Protein AF-A0A3B8LWF8-F1 (afdb_monomer)

Solvent-accessible surface area (backbone atoms only — not comparable to full-atom values): 7796 Å² total; per-residue (Å²): 138,83,85,84,85,88,82,93,80,91,77,91,74,84,76,79,81,79,82,75,85,75,81,74,82,78,74,84,79,77,83,74,77,80,73,84,78,72,86,72,78,76,61,42,63,74,46,97,84,54,31,40,26,44,25,76,89,76,69,44,76,48,73,61,60,44,80,62,42,87,89,59,67,78,80,43,70,66,31,50,65,95,73,43,49,80,30,13,37,25,31,26,81,61,62,69,66,52,55,52,51,51,40,45,76,68,69,53,74,87,80,77,90,131

Sequence (114 aa):
MNRWLTCLFGVAVTGVAVVVWSAEPGQPRETRKPPATKRVAKPVPLNPQGTVLLDRAGKRLLLKASVCARDRVLEMLCCLKRTKEHESILTIDASAAVVHAGLLALGARQGTPV

Mean predicted aligned error: 14.7 Å

Secondary structure (DSSP, 8-state):
-----------------------PPPPP---PPPPP---PPPPEESSTT--EEEETTTTEEEE-EEE--SSS--SEEEEETTTSTTSEEEEESS-HHHHHHHHHHTT--PPPP-

pLDDT: mean 81.92, std 19.79, range [34.09, 98.38]

Structure (mmCIF, N/CA/C/O backbone):
data_AF-A0A3B8LWF8-F1
#
_entry.id   AF-A0A3B8LWF8-F1
#
loop_
_atom_site.group_PDB
_atom_site.id
_atom_site.type_symbol
_atom_site.label_atom_id
_atom_site.label_alt_id
_atom_site.label_comp_id
_atom_site.label_asym_id
_atom_site.label_entity_id
_atom_site.label_seq_id
_atom_site.pdbx_PDB_ins_code
_atom_site.Cartn_x
_atom_site.Cartn_y
_atom_site.Cartn_z
_atom_site.occupancy
_atom_site.B_iso_or_equiv
_atom_site.auth_seq_id
_atom_site.auth_comp_id
_atom_site.auth_asym_id
_atom_site.auth_atom_id
_atom_site.pdbx_PDB_model_num
ATOM 1 N N . MET A 1 1 ? -9.975 -59.277 -67.186 1.00 37.31 1 MET A N 1
ATOM 2 C CA . MET A 1 1 ? -8.680 -58.833 -67.748 1.00 37.31 1 MET A CA 1
ATOM 3 C C . MET A 1 1 ? -8.252 -57.568 -67.017 1.00 37.31 1 MET A C 1
ATOM 5 O O . MET A 1 1 ? -8.995 -56.605 -67.074 1.00 37.31 1 MET A O 1
ATOM 9 N N . ASN A 1 2 ? -7.280 -57.619 -66.100 1.00 34.09 2 ASN A N 1
ATOM 10 C CA . ASN A 1 2 ? -5.815 -57.450 -66.279 1.00 34.09 2 ASN A CA 1
ATOM 11 C C . ASN A 1 2 ? -5.434 -56.106 -65.617 1.00 34.09 2 ASN A C 1
ATOM 13 O O . ASN A 1 2 ? -5.769 -55.076 -66.177 1.00 34.09 2 ASN A O 1
ATOM 17 N N . ARG A 1 3 ? -5.030 -56.083 -64.332 1.00 48.94 3 ARG A N 1
ATOM 18 C CA . ARG A 1 3 ? -3.642 -56.159 -63.779 1.00 48.94 3 ARG A CA 1
ATOM 19 C C . ARG A 1 3 ? -2.805 -54.900 -64.089 1.00 48.94 3 ARG A C 1
ATOM 21 O O . ARG A 1 3 ? -3.220 -54.131 -64.933 1.00 48.94 3 ARG A O 1
ATOM 28 N N . TRP A 1 4 ? -1.643 -54.756 -63.431 1.00 44.44 4 TRP A N 1
ATOM 29 C CA . TRP A 1 4 ? -0.647 -53.653 -63.477 1.00 44.44 4 TRP A CA 1
ATOM 30 C C . TRP A 1 4 ? -0.932 -52.558 -62.424 1.00 44.44 4 TRP A C 1
ATOM 32 O O . TRP A 1 4 ? -1.752 -51.685 -62.654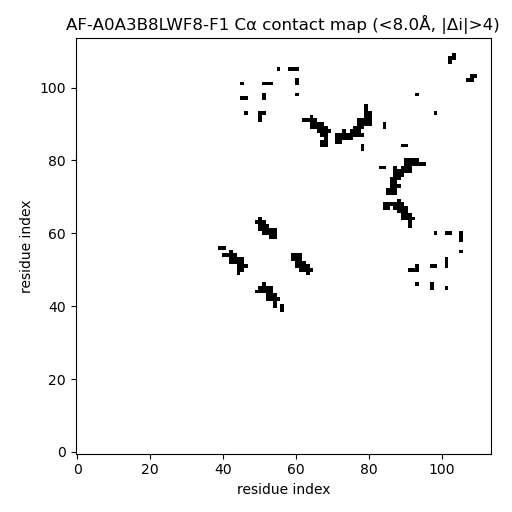 1.00 44.44 4 TRP A O 1
ATOM 42 N N . LEU A 1 5 ? -0.502 -52.645 -61.156 1.00 52.06 5 LEU A N 1
ATOM 43 C CA . LEU A 1 5 ? 0.824 -52.843 -60.529 1.00 52.06 5 LEU A CA 1
ATOM 44 C C . LEU A 1 5 ? 1.810 -51.675 -60.748 1.00 52.06 5 LEU A C 1
ATOM 46 O O . LEU A 1 5 ? 2.128 -51.357 -61.889 1.00 52.06 5 LEU A O 1
ATOM 50 N N . THR A 1 6 ? 2.379 -51.199 -59.624 1.00 48.50 6 THR A N 1
ATOM 51 C CA . THR A 1 6 ? 3.540 -50.284 -59.434 1.00 48.50 6 THR A CA 1
ATOM 52 C C . THR A 1 6 ? 3.213 -48.778 -59.541 1.00 48.50 6 THR A C 1
ATOM 54 O O . THR A 1 6 ? 2.333 -48.413 -60.301 1.00 48.50 6 THR A O 1
ATOM 57 N N . CYS A 1 7 ? 3.758 -47.828 -58.768 1.00 44.16 7 CYS A N 1
ATOM 58 C CA . CYS A 1 7 ? 5.015 -47.726 -58.020 1.00 44.16 7 CYS A CA 1
ATOM 59 C C . CYS A 1 7 ? 4.843 -46.860 -56.751 1.00 44.16 7 CYS A C 1
ATOM 61 O O . CYS A 1 7 ? 4.144 -45.850 -56.753 1.00 44.16 7 CYS A O 1
ATOM 63 N N . LEU A 1 8 ? 5.567 -47.246 -55.701 1.00 56.75 8 LEU A N 1
ATOM 64 C CA . LEU A 1 8 ? 5.904 -46.452 -54.519 1.00 56.75 8 LEU A CA 1
ATOM 65 C C . LEU A 1 8 ? 6.866 -45.314 -54.896 1.00 56.75 8 LEU A C 1
ATOM 67 O O . LEU A 1 8 ? 7.938 -45.602 -55.409 1.00 56.75 8 LEU A O 1
ATOM 71 N N . PHE A 1 9 ? 6.525 -44.071 -54.559 1.00 44.31 9 PHE A N 1
ATOM 72 C CA . PHE A 1 9 ? 7.436 -42.947 -54.277 1.00 44.31 9 PHE A CA 1
ATOM 73 C C . PHE A 1 9 ? 6.626 -42.036 -53.330 1.00 44.31 9 PHE A C 1
ATOM 75 O O . PHE A 1 9 ? 5.530 -41.625 -53.679 1.00 44.31 9 PHE A O 1
ATOM 82 N N . GLY A 1 10 ? 6.966 -41.777 -52.070 1.00 49.28 10 GLY A N 1
ATOM 83 C CA . GLY A 1 10 ? 8.289 -41.538 -51.520 1.00 49.28 10 GLY A CA 1
ATOM 84 C C . GLY A 1 10 ? 8.570 -40.035 -51.464 1.00 49.28 10 GLY A C 1
ATOM 85 O O . GLY A 1 10 ? 9.488 -39.598 -52.138 1.00 49.28 10 GLY A O 1
ATOM 86 N N . VAL A 1 11 ? 7.800 -39.254 -50.687 1.00 52.47 11 VAL A N 1
ATOM 87 C CA . VAL A 1 11 ? 8.218 -37.930 -50.177 1.00 52.47 11 VAL A CA 1
ATOM 88 C C . VAL A 1 11 ? 7.600 -3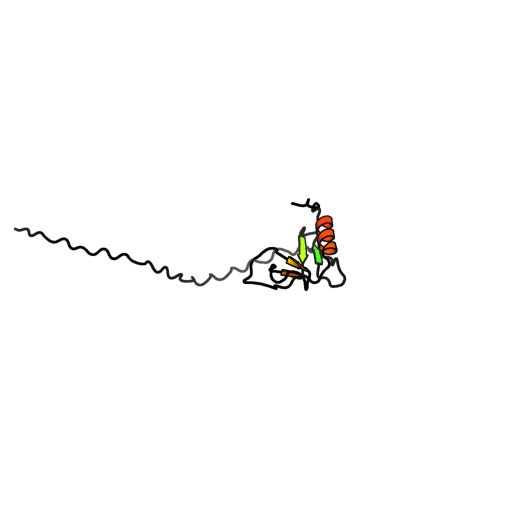7.716 -48.792 1.00 52.47 11 VAL A C 1
ATOM 90 O O . VAL A 1 11 ? 6.404 -37.472 -48.653 1.00 52.47 11 VAL A O 1
ATOM 93 N N . ALA A 1 12 ? 8.430 -37.816 -47.756 1.00 53.91 12 ALA A N 1
ATOM 94 C CA . ALA A 1 12 ? 8.1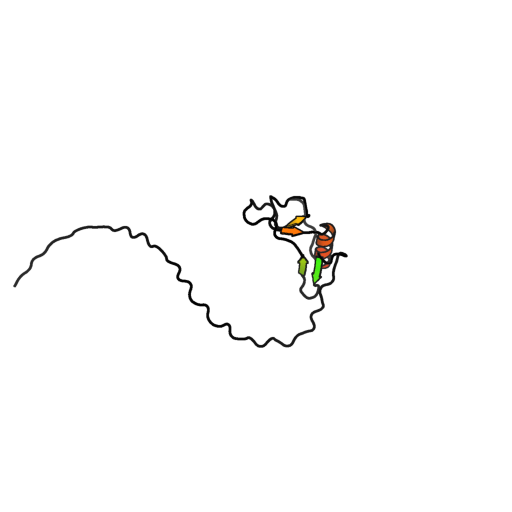00 -37.352 -46.418 1.00 53.91 12 ALA A CA 1
ATOM 95 C C . ALA A 1 12 ? 8.217 -35.820 -46.399 1.00 53.91 12 ALA A C 1
ATOM 97 O O . ALA A 1 12 ? 9.318 -35.279 -46.333 1.00 53.91 12 ALA A O 1
ATOM 98 N N . VAL A 1 13 ? 7.088 -35.116 -46.488 1.00 52.50 13 VAL A N 1
ATOM 99 C CA . VAL A 1 13 ? 7.035 -33.680 -46.189 1.00 52.50 13 VAL A CA 1
ATOM 100 C C . VAL A 1 13 ? 6.794 -33.553 -44.691 1.00 52.50 13 VAL A C 1
ATOM 102 O O . VAL A 1 13 ? 5.683 -33.763 -44.207 1.00 52.50 13 VAL A O 1
ATOM 105 N N . THR A 1 14 ? 7.846 -33.239 -43.938 1.00 56.00 14 THR A N 1
ATOM 106 C CA . THR A 1 14 ? 7.733 -32.771 -42.553 1.00 56.00 14 THR A CA 1
ATOM 107 C C . THR A 1 14 ? 7.001 -31.435 -42.562 1.00 56.00 14 THR A C 1
ATOM 109 O O . THR A 1 14 ? 7.602 -30.378 -42.751 1.00 56.00 14 THR A O 1
ATOM 112 N N . GLY A 1 15 ? 5.678 -31.497 -42.433 1.00 51.16 15 GLY A N 1
ATOM 113 C CA . GLY A 1 15 ? 4.819 -30.330 -42.318 1.00 51.16 15 GLY A CA 1
ATOM 114 C C . GLY A 1 15 ? 5.120 -29.579 -41.026 1.00 51.16 15 GLY A C 1
ATOM 115 O O . GLY A 1 15 ? 4.822 -30.059 -39.935 1.00 51.16 15 GLY A O 1
ATOM 116 N N . VAL A 1 16 ? 5.692 -28.384 -41.151 1.00 61.06 16 VAL A N 1
ATOM 117 C CA . VAL A 1 16 ? 5.654 -27.377 -40.091 1.00 61.06 16 VAL A CA 1
ATOM 118 C C . VAL A 1 16 ? 4.204 -26.912 -39.986 1.00 61.06 16 VAL A C 1
ATOM 120 O O . VAL A 1 16 ? 3.704 -26.199 -40.855 1.00 61.06 16 VAL A O 1
ATOM 123 N N . ALA A 1 17 ? 3.504 -27.355 -38.945 1.00 50.12 17 ALA A N 1
ATOM 124 C CA . ALA A 1 17 ? 2.171 -26.866 -38.633 1.00 50.1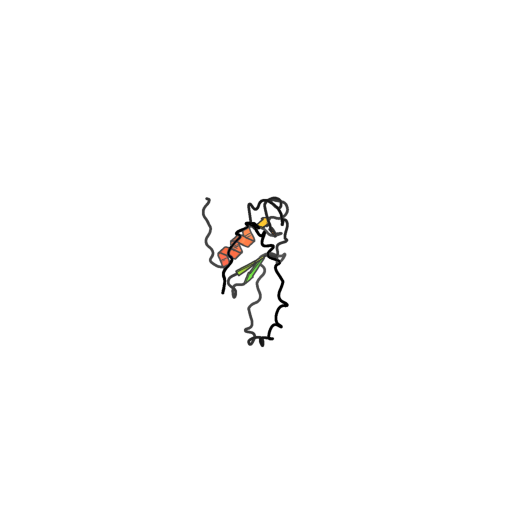2 17 ALA A CA 1
ATOM 125 C C . ALA A 1 17 ? 2.284 -25.440 -38.073 1.00 50.12 17 ALA A C 1
ATOM 127 O O . ALA A 1 17 ? 2.589 -25.237 -36.898 1.00 50.12 17 ALA A O 1
ATOM 128 N N . VAL A 1 18 ? 2.052 -24.439 -38.922 1.00 52.59 18 VAL A N 1
ATOM 129 C CA . VAL A 1 18 ? 1.828 -23.061 -38.479 1.00 52.59 18 VAL A CA 1
ATOM 130 C C . VAL A 1 18 ? 0.435 -23.017 -37.855 1.00 52.59 18 VAL A C 1
ATOM 132 O O . VAL A 1 18 ? -0.572 -22.965 -38.559 1.00 52.59 18 VAL A O 1
ATOM 135 N N . VAL A 1 19 ? 0.361 -23.083 -36.526 1.00 54.38 19 VAL A N 1
ATOM 136 C CA . VAL A 1 19 ? -0.891 -22.845 -35.799 1.00 54.38 19 VAL A CA 1
ATOM 137 C C . VAL A 1 19 ? -1.168 -21.345 -35.843 1.00 54.38 19 VAL A C 1
ATOM 139 O O . VAL A 1 19 ? -0.648 -20.570 -35.044 1.00 54.38 19 VAL A O 1
ATOM 142 N N . VAL A 1 20 ? -1.967 -20.926 -36.821 1.00 56.47 20 VAL A N 1
ATOM 143 C CA . VAL A 1 20 ? -2.543 -19.581 -36.863 1.00 56.47 20 VAL A CA 1
ATOM 144 C C . VAL A 1 20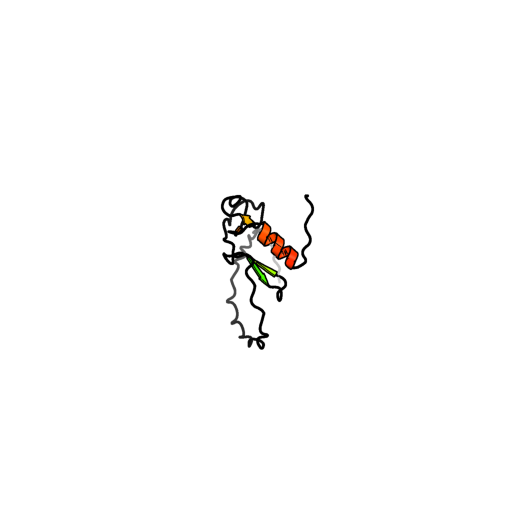 ? -3.669 -19.542 -35.832 1.00 56.47 20 VAL A C 1
ATOM 146 O O . VAL A 1 20 ? -4.721 -20.152 -36.018 1.00 56.47 20 VAL A O 1
ATOM 149 N N . TRP A 1 21 ? -3.439 -18.849 -34.718 1.00 52.34 21 TRP A N 1
ATOM 150 C CA . TRP A 1 21 ? -4.472 -18.580 -33.722 1.00 52.34 21 TRP A CA 1
ATOM 151 C C . TRP A 1 21 ? -5.468 -17.578 -34.313 1.00 52.34 21 TRP A C 1
ATOM 153 O O . TRP A 1 21 ? -5.214 -16.375 -34.352 1.00 52.34 21 TRP A O 1
ATOM 163 N N . SER A 1 22 ? -6.605 -18.076 -34.792 1.00 58.69 22 SER A N 1
ATOM 164 C CA . SER A 1 22 ? -7.725 -17.224 -35.183 1.00 58.69 22 SER A CA 1
ATOM 165 C C . SER A 1 22 ? -8.484 -16.816 -33.921 1.00 58.69 22 SER A C 1
ATOM 167 O O . SER A 1 22 ? -9.051 -17.664 -33.234 1.00 58.69 22 SER A O 1
ATOM 169 N N . ALA A 1 23 ? -8.447 -15.531 -33.570 1.00 58.47 23 ALA A N 1
ATOM 170 C CA . ALA A 1 23 ? -9.248 -14.997 -32.475 1.00 58.47 23 ALA A CA 1
ATOM 171 C C . ALA A 1 23 ? -10.731 -15.060 -32.867 1.00 58.47 23 ALA A C 1
ATOM 173 O O . ALA A 1 23 ? -11.152 -14.386 -33.807 1.00 58.47 23 ALA A O 1
ATOM 174 N N . GLU A 1 24 ? -11.524 -15.877 -32.173 1.00 67.12 24 GLU A N 1
ATOM 175 C CA . GLU A 1 24 ? -12.971 -15.883 -32.375 1.00 67.12 24 GLU A CA 1
ATOM 176 C C . GLU A 1 24 ? -13.576 -14.562 -31.871 1.00 67.12 24 GLU A C 1
ATOM 178 O O . GLU A 1 24 ? -13.207 -14.089 -30.787 1.00 67.12 24 GLU A O 1
ATOM 183 N N . PRO A 1 25 ? -14.498 -13.936 -32.627 1.00 59.22 25 PRO A N 1
ATOM 184 C CA . PRO A 1 25 ? -15.180 -12.733 -32.174 1.00 59.22 25 PRO A CA 1
ATOM 185 C C . PRO A 1 25 ? -15.973 -13.055 -30.902 1.00 59.22 25 PRO A C 1
ATOM 187 O O . PRO A 1 25 ? -16.873 -13.895 -30.899 1.00 59.22 25 PRO A O 1
ATOM 190 N N . GLY A 1 26 ? -15.605 -12.398 -29.800 1.00 65.38 26 GLY A N 1
ATOM 191 C CA . GLY A 1 26 ? -16.207 -12.628 -28.490 1.00 65.38 26 GLY A CA 1
ATOM 192 C C . GLY A 1 26 ? -17.721 -12.413 -28.513 1.00 65.38 26 GLY A C 1
ATOM 193 O O . GLY A 1 26 ? -18.205 -11.388 -28.991 1.00 65.38 26 GLY A O 1
ATOM 194 N N . GLN A 1 27 ? -18.471 -13.381 -27.982 1.00 62.38 27 GLN A N 1
ATOM 195 C CA . GLN A 1 27 ? -19.928 -13.298 -27.905 1.00 62.38 27 GLN A CA 1
ATOM 196 C C . GLN A 1 27 ? -20.392 -12.090 -27.066 1.00 62.38 27 GLN A C 1
ATOM 198 O O . GLN A 1 27 ? -19.736 -11.746 -26.072 1.00 62.38 27 GLN A O 1
ATOM 203 N N . PRO A 1 28 ? -21.531 -11.455 -27.411 1.00 60.88 28 PRO A N 1
ATOM 204 C CA . PRO A 1 28 ? -22.095 -10.364 -26.624 1.00 60.88 28 PRO A CA 1
ATOM 205 C C . PRO A 1 28 ? -22.363 -10.816 -25.185 1.00 60.88 28 PRO A C 1
ATOM 207 O O . PRO A 1 28 ? -23.120 -11.754 -24.944 1.00 60.88 28 PRO A O 1
ATOM 210 N N . ARG A 1 29 ? -21.730 -10.152 -24.210 1.00 60.88 29 ARG A N 1
ATOM 211 C CA . ARG A 1 29 ? -21.968 -10.416 -22.785 1.00 60.88 29 ARG A CA 1
ATOM 212 C C . ARG A 1 29 ? -23.425 -10.116 -22.446 1.00 60.88 29 ARG A C 1
ATOM 214 O O . ARG A 1 29 ? -23.836 -8.959 -22.438 1.00 60.88 29 ARG A O 1
ATOM 221 N N . GLU A 1 30 ? -24.168 -11.160 -22.102 1.00 65.06 30 GLU A N 1
ATOM 222 C CA . GLU A 1 30 ? -25.506 -11.064 -21.533 1.00 65.06 30 GLU A CA 1
ATOM 223 C C . GLU A 1 30 ? -25.491 -10.145 -20.296 1.00 65.06 30 GLU A C 1
ATOM 225 O O . GLU A 1 30 ? -24.697 -10.317 -19.361 1.00 65.06 30 GLU A O 1
ATOM 230 N N . THR A 1 31 ? -26.337 -9.114 -20.302 1.00 57.59 31 THR A N 1
ATOM 231 C CA . THR A 1 31 ? -26.397 -8.110 -19.237 1.00 57.59 31 THR A CA 1
ATOM 232 C C . THR A 1 31 ? -27.015 -8.714 -17.980 1.00 57.59 31 THR A C 1
ATOM 234 O O . THR A 1 31 ? -28.235 -8.723 -17.807 1.00 57.59 31 THR A O 1
ATOM 237 N N . ARG A 1 32 ? -26.177 -9.214 -17.066 1.00 69.69 32 ARG A N 1
ATOM 238 C CA . ARG A 1 32 ? -26.623 -9.633 -15.731 1.00 69.69 32 ARG A CA 1
ATOM 239 C C . ARG A 1 32 ? -27.186 -8.429 -14.972 1.00 69.69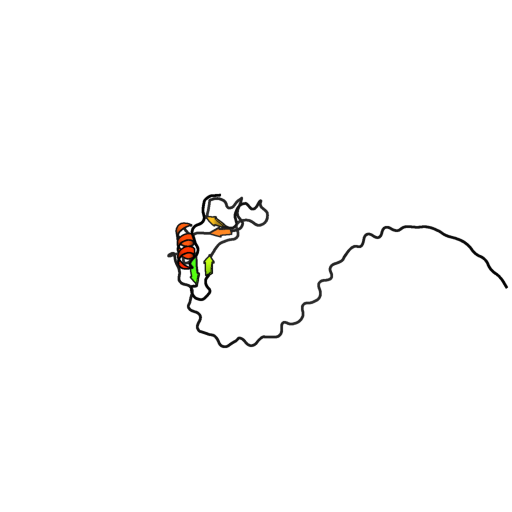 32 ARG A C 1
ATOM 241 O O . ARG A 1 32 ? -26.464 -7.475 -14.686 1.00 69.69 32 ARG A O 1
ATOM 248 N N . LYS A 1 33 ? -28.471 -8.499 -14.613 1.00 57.69 33 LYS A N 1
ATOM 249 C CA . LYS A 1 33 ? -29.133 -7.540 -13.719 1.00 57.69 33 LYS A CA 1
ATOM 250 C C . LYS A 1 33 ? -28.346 -7.461 -12.399 1.00 57.69 33 LYS A C 1
ATOM 252 O O . LYS A 1 33 ? -28.115 -8.509 -11.790 1.00 57.69 33 LYS A O 1
ATOM 257 N N . PRO A 1 34 ? -27.910 -6.268 -11.954 1.00 62.34 34 PRO A N 1
ATOM 258 C CA . PRO A 1 34 ? -27.102 -6.163 -10.750 1.00 62.34 34 PRO A CA 1
ATOM 259 C C . PRO A 1 34 ? -27.925 -6.607 -9.528 1.00 62.34 34 PRO A C 1
ATOM 261 O O . PRO A 1 34 ? -29.076 -6.184 -9.381 1.00 62.34 34 PRO A O 1
ATOM 264 N N . PRO A 1 35 ? -27.373 -7.475 -8.661 1.00 66.69 35 PRO A N 1
ATOM 265 C CA . PRO A 1 35 ? -28.045 -7.875 -7.433 1.00 66.69 35 PRO A CA 1
ATOM 266 C C . PRO A 1 35 ? -28.258 -6.658 -6.526 1.00 66.69 35 PRO A C 1
ATOM 268 O O . PRO A 1 35 ? -27.446 -5.732 -6.513 1.00 66.69 35 PRO A O 1
ATOM 271 N N . ALA A 1 36 ? -29.355 -6.675 -5.763 1.00 63.38 36 ALA A N 1
ATOM 272 C CA . ALA A 1 36 ? -29.719 -5.610 -4.833 1.00 63.38 36 ALA A CA 1
ATOM 273 C C . ALA A 1 36 ? -28.538 -5.246 -3.917 1.00 63.38 36 ALA A C 1
ATOM 275 O O . ALA A 1 36 ? -27.960 -6.095 -3.231 1.00 63.38 36 ALA A O 1
ATOM 276 N N . THR A 1 37 ? -28.160 -3.971 -3.939 1.00 60.84 37 THR A N 1
ATOM 277 C CA . THR A 1 37 ? -26.935 -3.459 -3.331 1.00 60.84 37 THR A CA 1
ATOM 278 C C . THR A 1 37 ? -27.052 -3.478 -1.808 1.00 60.84 37 THR A C 1
ATOM 280 O O . THR A 1 37 ? -27.626 -2.575 -1.199 1.00 60.84 37 THR A O 1
ATOM 283 N N . LYS A 1 38 ? -26.466 -4.487 -1.150 1.00 65.19 38 LYS A N 1
ATOM 284 C CA . LYS A 1 38 ? -26.120 -4.356 0.273 1.00 65.19 38 LYS A CA 1
ATOM 285 C C . LYS A 1 38 ? -25.185 -3.153 0.404 1.00 65.19 38 LYS A C 1
ATOM 287 O O . LYS A 1 38 ? -24.233 -3.033 -0.366 1.00 65.19 38 LYS A O 1
ATOM 292 N N . ARG A 1 39 ? -25.457 -2.249 1.351 1.00 63.34 39 ARG A N 1
ATOM 293 C CA . ARG A 1 39 ? -24.637 -1.052 1.590 1.00 63.34 39 ARG A CA 1
ATOM 294 C C . ARG A 1 39 ? -23.258 -1.490 2.095 1.00 63.34 39 ARG A C 1
ATOM 296 O O . ARG A 1 39 ? -23.069 -1.691 3.290 1.00 63.34 39 ARG A O 1
ATOM 303 N N . VAL A 1 40 ? -22.318 -1.708 1.175 1.00 71.12 40 VAL A N 1
ATOM 304 C CA . VAL A 1 40 ? -20.945 -2.106 1.501 1.00 71.12 40 VAL A CA 1
ATOM 305 C C . VAL A 1 40 ? -20.297 -0.951 2.261 1.00 71.12 40 VAL A C 1
ATOM 307 O O . VAL A 1 40 ? -20.326 0.193 1.802 1.00 71.12 40 VAL A O 1
ATOM 310 N N . ALA A 1 41 ? -19.762 -1.231 3.450 1.00 82.81 41 ALA A N 1
ATOM 311 C CA . ALA A 1 41 ? -19.016 -0.239 4.212 1.00 82.81 41 ALA A CA 1
ATOM 312 C C . ALA A 1 41 ? -17.844 0.275 3.363 1.00 82.81 41 ALA A C 1
ATOM 314 O O . ALA A 1 41 ? -17.141 -0.508 2.725 1.00 82.81 41 ALA A O 1
ATOM 315 N N . LYS A 1 42 ? -17.651 1.597 3.325 1.00 90.81 42 LYS A N 1
ATOM 316 C CA . LYS A 1 42 ? -16.565 2.197 2.542 1.00 90.81 42 LYS A CA 1
ATOM 317 C C . LYS A 1 42 ? -15.207 1.827 3.166 1.00 90.81 42 LYS A C 1
ATOM 319 O O . LYS A 1 42 ? -15.104 1.849 4.394 1.00 90.81 42 LYS A O 1
ATOM 324 N N . PRO A 1 43 ? -14.173 1.528 2.358 1.00 96.44 43 PRO A N 1
ATOM 325 C CA . PRO A 1 43 ? -12.817 1.331 2.862 1.00 96.44 43 PRO A CA 1
ATOM 326 C C . PRO A 1 43 ? -12.310 2.557 3.635 1.00 96.44 43 PRO A C 1
ATOM 328 O O . PRO A 1 43 ? -12.560 3.694 3.229 1.00 96.44 43 PRO A O 1
ATOM 331 N N . VAL A 1 44 ? -11.592 2.325 4.735 1.00 97.62 44 VAL A N 1
ATOM 332 C CA . VAL A 1 44 ? -11.094 3.374 5.643 1.00 97.62 44 VAL A CA 1
ATOM 333 C C . VAL A 1 44 ? -9.618 3.665 5.347 1.00 97.62 44 VAL A C 1
ATOM 335 O O . VAL A 1 44 ? -8.828 2.722 5.346 1.00 97.62 44 VAL A O 1
ATOM 338 N N . PRO A 1 45 ? -9.206 4.923 5.114 1.00 98.12 45 PRO A N 1
ATOM 339 C CA . PRO A 1 45 ? -7.797 5.252 4.909 1.00 98.12 45 PRO A CA 1
ATOM 340 C C . PRO A 1 45 ? -6.965 5.054 6.183 1.00 98.12 45 PRO A C 1
ATOM 342 O O . PRO A 1 45 ? -7.392 5.438 7.268 1.00 98.12 45 PRO A O 1
ATOM 345 N N . LEU A 1 46 ? -5.769 4.471 6.039 1.00 98.25 46 LEU A N 1
ATOM 346 C CA . LEU A 1 46 ? -4.811 4.243 7.134 1.00 98.25 46 LEU A CA 1
ATOM 347 C C . LEU A 1 46 ? -3.648 5.250 7.153 1.00 98.25 46 LEU A C 1
ATOM 349 O O . LEU A 1 46 ? -2.856 5.259 8.089 1.00 98.25 46 LEU A O 1
ATOM 353 N N . ASN A 1 47 ? -3.535 6.094 6.127 1.00 97.81 47 ASN A N 1
ATOM 354 C CA . ASN A 1 47 ? -2.578 7.194 6.052 1.00 97.81 47 ASN A CA 1
ATOM 355 C C . ASN A 1 47 ? -3.241 8.460 5.479 1.00 97.81 47 ASN A C 1
ATOM 357 O O . ASN A 1 47 ? -4.208 8.332 4.722 1.00 97.81 47 ASN A O 1
ATOM 361 N N . PRO A 1 48 ? -2.718 9.670 5.769 1.00 97.25 48 PRO A N 1
ATOM 362 C CA . PRO A 1 48 ? -3.302 10.930 5.291 1.00 97.25 48 PRO A CA 1
ATOM 363 C C . PRO A 1 48 ? -3.470 11.008 3.769 1.00 97.25 48 PRO A C 1
ATOM 365 O O . PRO A 1 48 ? -4.424 11.598 3.276 1.00 97.25 48 PRO A O 1
ATOM 368 N N . GLN A 1 49 ? -2.570 10.371 3.014 1.00 96.19 49 GLN A N 1
ATOM 369 C CA . GLN A 1 49 ? -2.592 10.361 1.549 1.00 96.19 49 GLN A CA 1
ATOM 370 C C . GLN A 1 49 ? -3.655 9.403 0.976 1.00 96.19 49 GLN A C 1
ATOM 372 O O . GLN A 1 49 ? -3.930 9.417 -0.224 1.00 96.19 49 GLN A O 1
ATOM 377 N N . GLY A 1 50 ? -4.255 8.541 1.807 1.00 97.31 50 GLY A N 1
ATOM 378 C CA . GLY A 1 50 ? -5.238 7.549 1.371 1.00 97.31 50 GLY A CA 1
ATOM 379 C C . GLY A 1 50 ? -4.674 6.543 0.365 1.00 97.31 50 GLY A C 1
ATOM 380 O O . GLY A 1 50 ? -5.408 6.088 -0.519 1.00 97.31 50 GLY A O 1
ATOM 381 N N . THR A 1 51 ? -3.376 6.246 0.467 1.00 98.06 51 THR A N 1
ATOM 382 C CA . THR A 1 51 ? -2.660 5.254 -0.350 1.00 98.06 51 THR A CA 1
ATOM 383 C C . THR A 1 51 ? -2.963 3.836 0.124 1.00 98.06 51 THR A C 1
ATOM 385 O O . THR A 1 51 ? -3.032 2.917 -0.688 1.00 98.06 51 THR A O 1
ATOM 388 N N . VAL A 1 52 ? -3.171 3.659 1.430 1.00 98.38 52 VAL A N 1
ATOM 389 C CA . VAL A 1 52 ? -3.489 2.377 2.066 1.00 98.38 52 VAL A CA 1
ATOM 390 C C . VAL A 1 52 ? -4.898 2.463 2.643 1.00 98.38 52 VAL A C 1
ATOM 392 O O . VAL A 1 52 ? -5.159 3.302 3.507 1.00 98.38 52 VAL A O 1
ATOM 395 N N . LEU A 1 53 ? -5.815 1.615 2.173 1.00 98.38 53 LEU A N 1
ATOM 396 C CA . LEU A 1 53 ? -7.205 1.583 2.636 1.00 98.38 53 LEU A CA 1
ATOM 397 C C . LEU A 1 53 ? -7.555 0.209 3.214 1.00 98.38 53 LEU A C 1
ATOM 399 O O . LEU A 1 53 ? -7.351 -0.819 2.569 1.00 98.38 53 LEU A O 1
ATOM 403 N N . LEU A 1 54 ? -8.145 0.196 4.404 1.00 98.25 54 LEU A N 1
ATOM 404 C CA . LEU A 1 54 ? -8.645 -0.997 5.073 1.00 98.25 54 LEU A CA 1
ATOM 405 C C . LEU A 1 54 ? -10.104 -1.262 4.693 1.00 98.25 54 LEU A C 1
ATOM 407 O O . LEU A 1 54 ? -10.999 -0.497 5.058 1.00 98.25 54 LEU A O 1
ATOM 411 N N . ASP A 1 55 ? -10.355 -2.378 4.013 1.00 97.44 55 ASP A N 1
ATOM 412 C CA . ASP A 1 55 ? -11.696 -2.889 3.736 1.00 97.44 55 ASP A CA 1
ATOM 413 C C . ASP A 1 55 ? -11.983 -4.086 4.651 1.00 97.44 55 ASP A C 1
ATOM 415 O O . ASP A 1 55 ? -11.688 -5.240 4.329 1.00 97.44 55 ASP A O 1
ATOM 419 N N . ARG A 1 56 ? -12.560 -3.800 5.825 1.00 94.94 56 ARG A N 1
ATOM 420 C CA . ARG A 1 56 ? -12.925 -4.837 6.805 1.00 94.94 56 ARG A CA 1
ATOM 421 C C . ARG A 1 56 ? -14.024 -5.763 6.287 1.00 94.94 56 ARG A C 1
ATOM 423 O O . ARG A 1 56 ? -13.986 -6.956 6.567 1.00 94.94 56 ARG A O 1
ATOM 430 N N . ALA A 1 57 ? -14.984 -5.230 5.529 1.00 93.44 57 ALA A N 1
ATOM 431 C CA . ALA A 1 57 ? -16.097 -6.013 4.995 1.00 93.44 57 ALA A CA 1
ATOM 432 C C . ALA A 1 57 ? -15.611 -7.009 3.933 1.00 93.44 57 ALA A C 1
ATOM 434 O O . ALA A 1 57 ? -16.015 -8.170 3.940 1.00 93.44 57 ALA A O 1
ATOM 435 N N . GLY A 1 58 ? -14.703 -6.565 3.062 1.00 94.62 58 GLY A N 1
ATOM 436 C CA . GLY A 1 58 ? -14.053 -7.391 2.046 1.00 94.62 58 GLY A CA 1
ATOM 437 C C . GLY A 1 58 ? -12.822 -8.161 2.529 1.00 94.62 58 GLY A C 1
ATOM 438 O O . GLY A 1 58 ? -12.191 -8.816 1.705 1.00 94.62 58 GLY A O 1
ATOM 439 N N . LYS A 1 59 ? -12.461 -8.067 3.820 1.00 96.38 59 LYS A N 1
ATOM 440 C CA . LYS A 1 59 ? -11.263 -8.677 4.434 1.00 96.38 59 LYS A CA 1
ATOM 441 C C . LYS A 1 59 ? -9.984 -8.472 3.609 1.00 96.38 59 LYS A C 1
ATOM 443 O O . LYS A 1 59 ? -9.218 -9.406 3.386 1.00 96.38 59 LYS A O 1
ATOM 448 N N . ARG A 1 60 ? -9.763 -7.250 3.127 1.00 97.25 60 ARG A N 1
ATOM 449 C CA . ARG A 1 60 ? -8.647 -6.928 2.226 1.00 97.25 60 ARG A CA 1
ATOM 450 C C . ARG A 1 60 ? -8.061 -5.556 2.515 1.00 97.25 60 ARG A C 1
ATOM 452 O O . ARG A 1 60 ? -8.735 -4.665 3.032 1.00 97.25 60 ARG A O 1
ATOM 459 N N . LEU A 1 61 ? -6.797 -5.396 2.143 1.00 98.00 61 LEU A N 1
ATOM 460 C CA . LEU A 1 61 ? -6.095 -4.121 2.162 1.00 98.00 61 LEU A CA 1
ATOM 461 C C . LEU A 1 61 ? -5.948 -3.639 0.718 1.00 98.00 61 LEU A C 1
ATOM 463 O O . LEU A 1 61 ? -5.450 -4.374 -0.132 1.00 98.00 61 LEU A O 1
ATOM 467 N N . LEU A 1 62 ? -6.416 -2.429 0.428 1.00 97.94 62 LEU A N 1
ATOM 468 C CA . LEU A 1 62 ? -6.318 -1.830 -0.900 1.00 97.94 62 LEU A CA 1
ATOM 469 C C . LEU A 1 62 ? -5.130 -0.871 -0.920 1.00 97.94 62 LEU A C 1
ATOM 471 O O . LEU A 1 62 ? -5.051 0.035 -0.089 1.00 97.94 62 LEU A O 1
ATOM 475 N N . LEU A 1 63 ? -4.228 -1.069 -1.877 1.00 98.25 63 LEU A N 1
ATOM 476 C CA . LEU A 1 63 ? -3.017 -0.273 -2.042 1.00 98.25 63 LEU A CA 1
ATOM 477 C C . LEU A 1 63 ? -3.086 0.507 -3.356 1.00 98.25 63 LEU A C 1
ATOM 479 O O . LEU A 1 63 ? -3.252 -0.082 -4.424 1.00 98.25 63 LEU A O 1
ATOM 483 N N . LYS A 1 64 ? -2.939 1.831 -3.288 1.00 98.00 64 LYS A N 1
ATOM 484 C CA . LYS A 1 64 ? -2.739 2.683 -4.466 1.00 98.00 64 LYS A CA 1
ATOM 485 C C . LYS A 1 64 ? -1.248 2.712 -4.798 1.00 98.00 64 LYS A C 1
ATOM 487 O O . LYS A 1 64 ? -0.504 3.520 -4.253 1.00 98.00 64 LYS A O 1
ATOM 492 N N . ALA A 1 65 ? -0.823 1.803 -5.663 1.00 98.06 65 ALA A N 1
ATOM 493 C CA . ALA A 1 65 ? 0.554 1.699 -6.133 1.00 98.06 65 ALA A CA 1
ATOM 494 C C . ALA A 1 65 ? 0.651 2.044 -7.627 1.00 98.06 65 ALA A C 1
ATOM 496 O O . ALA A 1 65 ? -0.351 2.026 -8.346 1.00 98.06 65 ALA A O 1
ATOM 497 N N . SER A 1 66 ? 1.864 2.329 -8.089 1.00 98.00 66 SER A N 1
ATOM 498 C CA . SER A 1 66 ? 2.185 2.543 -9.501 1.00 98.00 66 SER A CA 1
ATOM 499 C C . SER A 1 66 ? 2.975 1.358 -10.043 1.00 98.00 66 SER A C 1
ATOM 501 O O . SER A 1 66 ? 3.786 0.779 -9.327 1.00 98.00 66 SER A O 1
ATOM 503 N N . VAL A 1 67 ? 2.785 1.026 -11.319 1.00 97.62 67 VAL A N 1
ATOM 504 C CA . VAL A 1 67 ? 3.643 0.059 -12.018 1.00 97.62 67 VAL A CA 1
ATOM 505 C C . VAL A 1 67 ? 4.973 0.740 -12.346 1.00 97.62 67 VAL A C 1
ATOM 507 O O . VAL A 1 67 ? 4.966 1.758 -13.039 1.00 97.62 67 VAL A O 1
ATOM 510 N N . CYS A 1 68 ? 6.094 0.210 -11.850 1.00 96.69 68 CYS A N 1
ATOM 511 C CA . CYS A 1 68 ? 7.435 0.769 -12.074 1.00 96.69 68 CYS A CA 1
ATOM 512 C C . CYS A 1 68 ? 8.285 -0.037 -13.068 1.00 96.69 68 CYS A C 1
ATOM 514 O O . CYS A 1 68 ? 9.102 0.558 -13.768 1.00 96.69 68 CYS A O 1
ATOM 516 N N . ALA A 1 69 ? 8.048 -1.344 -13.202 1.00 94.81 69 ALA A N 1
ATOM 517 C CA . ALA A 1 69 ? 8.693 -2.182 -14.207 1.00 94.81 69 ALA A CA 1
ATOM 518 C C . ALA A 1 69 ? 7.711 -3.187 -14.822 1.00 94.81 69 ALA A C 1
ATOM 520 O O . ALA A 1 69 ? 6.721 -3.580 -14.205 1.00 94.81 69 ALA A O 1
ATOM 521 N N . ARG A 1 70 ? 7.995 -3.593 -16.062 1.00 93.88 70 ARG A N 1
ATOM 522 C CA . ARG A 1 70 ? 7.267 -4.652 -16.784 1.00 93.88 70 ARG A CA 1
ATOM 523 C C . ARG A 1 70 ? 8.204 -5.754 -17.270 1.00 93.88 70 ARG A C 1
ATOM 525 O O . ARG A 1 70 ? 7.869 -6.920 -17.141 1.00 93.88 70 ARG A O 1
ATOM 532 N N . ASP A 1 71 ? 9.402 -5.368 -17.711 1.00 91.75 71 ASP A N 1
ATOM 533 C CA . ASP A 1 71 ? 10.384 -6.269 -18.324 1.00 91.75 71 ASP A CA 1
ATOM 534 C C . ASP A 1 71 ? 11.722 -6.206 -17.568 1.00 91.75 71 ASP A C 1
ATOM 536 O O . ASP A 1 71 ? 12.735 -5.707 -18.071 1.00 91.75 71 ASP A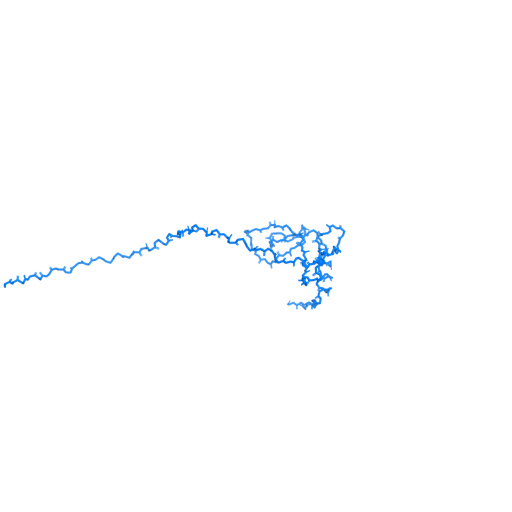 O 1
ATOM 540 N N . ARG A 1 72 ? 11.71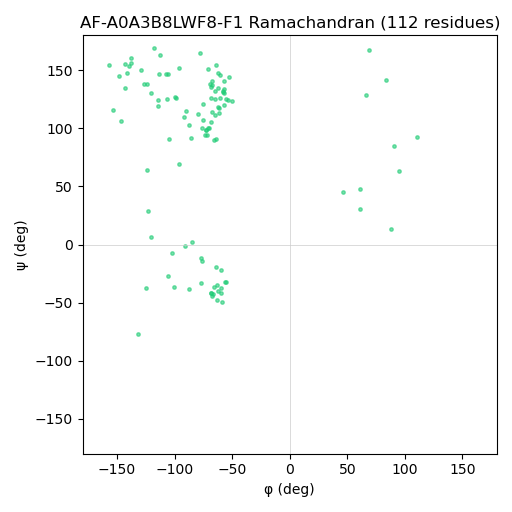2 -6.619 -16.299 1.00 87.62 72 ARG A N 1
ATOM 541 C CA . ARG A 1 72 ? 12.893 -6.667 -15.420 1.00 87.62 72 ARG A CA 1
ATOM 542 C C . ARG A 1 72 ? 12.894 -7.963 -14.616 1.00 87.62 72 ARG A C 1
ATOM 544 O O . ARG A 1 72 ? 11.856 -8.608 -14.489 1.00 87.62 72 ARG A O 1
ATOM 551 N N . VAL A 1 73 ? 14.060 -8.337 -14.087 1.00 92.25 73 VAL A N 1
ATOM 552 C CA . VAL A 1 73 ? 14.164 -9.460 -13.147 1.00 92.25 73 VAL A CA 1
ATOM 553 C C . VAL A 1 73 ? 13.318 -9.130 -11.920 1.00 92.25 73 VAL A C 1
ATOM 555 O O . VAL A 1 73 ? 13.446 -8.052 -11.343 1.00 92.25 73 VAL A O 1
ATOM 558 N N . LEU A 1 74 ? 12.409 -10.041 -11.577 1.00 95.56 74 LEU A N 1
ATOM 559 C CA . LEU A 1 74 ? 11.481 -9.865 -10.470 1.00 95.56 74 LEU A CA 1
ATOM 560 C C . LEU A 1 74 ? 12.078 -10.454 -9.194 1.00 95.56 74 LEU A C 1
ATOM 562 O O . LEU A 1 74 ? 12.125 -11.675 -9.058 1.00 95.56 74 LEU A O 1
ATOM 566 N N . GLU A 1 75 ? 12.457 -9.596 -8.249 1.00 94.94 75 GLU A N 1
ATOM 567 C CA . GLU A 1 75 ? 12.828 -10.030 -6.895 1.00 94.94 75 GLU A CA 1
ATOM 568 C C . GLU A 1 75 ? 11.688 -9.815 -5.894 1.00 94.94 75 GLU A C 1
ATOM 570 O O . GLU A 1 75 ? 11.467 -10.645 -5.014 1.00 94.94 75 GLU A O 1
ATOM 575 N N . MET A 1 76 ? 10.924 -8.722 -6.029 1.00 94.50 76 MET A N 1
ATOM 576 C CA . MET A 1 76 ? 9.819 -8.404 -5.118 1.00 94.50 76 MET A CA 1
ATOM 577 C C . MET A 1 76 ? 8.601 -7.811 -5.830 1.00 94.50 76 MET A C 1
ATOM 579 O O . MET A 1 76 ? 8.701 -7.090 -6.817 1.00 94.50 76 MET A O 1
ATOM 583 N N . LEU A 1 77 ? 7.403 -8.089 -5.310 1.00 95.75 77 LEU A N 1
ATOM 584 C CA . LEU A 1 77 ? 6.162 -7.615 -5.931 1.00 95.75 77 LEU A CA 1
ATOM 585 C C . LEU A 1 77 ? 6.006 -6.087 -5.849 1.00 95.75 77 LEU A C 1
ATOM 587 O O . LEU A 1 77 ? 5.590 -5.457 -6.820 1.00 95.75 77 LEU A O 1
ATOM 591 N N . CYS A 1 78 ? 6.300 -5.500 -4.688 1.00 97.19 78 CYS A N 1
ATOM 592 C CA . CYS A 1 78 ? 6.101 -4.082 -4.413 1.00 97.19 78 CYS A CA 1
ATOM 593 C C . CYS A 1 78 ? 7.235 -3.538 -3.541 1.00 97.19 78 CYS A C 1
ATOM 595 O O . CYS A 1 78 ? 7.548 -4.138 -2.514 1.00 97.19 78 CYS A O 1
ATOM 597 N N . CYS A 1 79 ? 7.775 -2.374 -3.895 1.00 97.38 79 CYS A N 1
ATOM 598 C CA . CYS A 1 79 ? 8.768 -1.654 -3.100 1.00 97.38 79 CYS A CA 1
ATOM 599 C C . CYS A 1 79 ? 8.261 -0.280 -2.650 1.00 97.38 79 CYS A C 1
ATOM 601 O O . CYS A 1 79 ? 7.236 0.222 -3.120 1.00 97.38 79 CYS A O 1
ATOM 603 N N . LEU A 1 80 ? 9.008 0.348 -1.741 1.00 97.44 80 LEU A N 1
ATOM 604 C CA . LEU A 1 80 ? 8.816 1.758 -1.420 1.00 97.44 80 LEU A CA 1
ATOM 605 C C . LEU A 1 80 ? 9.289 2.628 -2.586 1.00 97.44 80 LEU A C 1
ATOM 607 O O . LEU A 1 80 ? 10.225 2.271 -3.305 1.00 97.44 80 LEU A O 1
ATOM 611 N N . LYS A 1 81 ? 8.676 3.799 -2.733 1.00 96.69 81 LYS A N 1
ATOM 612 C CA . LYS A 1 81 ? 9.090 4.793 -3.722 1.00 96.69 81 LYS A CA 1
ATOM 613 C C . LYS A 1 81 ? 10.553 5.213 -3.528 1.00 96.69 81 LYS A C 1
ATOM 615 O O . LYS A 1 81 ? 10.954 5.571 -2.424 1.00 96.69 81 LYS A O 1
ATOM 620 N N . ARG A 1 82 ? 11.306 5.228 -4.630 1.00 95.62 82 ARG A N 1
ATOM 621 C CA . ARG A 1 82 ? 12.742 5.529 -4.763 1.00 95.62 82 ARG A CA 1
ATOM 622 C C . ARG A 1 82 ? 13.644 4.564 -3.987 1.00 95.62 82 ARG A C 1
ATOM 624 O O . ARG A 1 82 ? 14.537 5.011 -3.272 1.00 95.62 82 ARG A O 1
ATOM 631 N N . THR A 1 83 ? 13.417 3.257 -4.117 1.00 96.69 83 THR A N 1
ATOM 632 C CA . THR A 1 83 ? 14.245 2.231 -3.458 1.00 96.69 83 THR A CA 1
ATOM 633 C C . THR A 1 83 ? 14.679 1.114 -4.411 1.00 96.69 83 THR A C 1
ATOM 635 O O . THR A 1 83 ? 15.831 1.090 -4.839 1.00 96.69 83 THR A O 1
ATOM 638 N N . LYS A 1 84 ? 13.777 0.182 -4.737 1.00 96.25 84 LYS A N 1
ATOM 639 C CA . LYS A 1 84 ? 14.057 -1.076 -5.449 1.00 96.25 84 LYS A CA 1
ATOM 640 C C . LYS A 1 84 ? 13.237 -1.231 -6.734 1.00 96.25 84 LYS A C 1
ATOM 642 O O . LYS A 1 84 ? 12.949 -2.344 -7.162 1.00 96.25 84 LYS A O 1
ATOM 647 N N . GLU A 1 85 ? 12.861 -0.130 -7.387 1.00 96.44 85 GLU A N 1
ATOM 648 C CA . GLU A 1 85 ? 12.038 -0.166 -8.608 1.00 96.44 85 GLU A CA 1
ATOM 649 C C . GLU A 1 85 ? 12.659 -0.935 -9.781 1.00 96.44 85 GLU A C 1
ATOM 651 O O . GLU A 1 85 ? 11.937 -1.370 -10.669 1.00 96.44 85 GLU A O 1
ATOM 656 N N . HIS A 1 86 ? 13.981 -1.107 -9.803 1.00 94.88 86 HIS A N 1
ATOM 657 C CA . HIS A 1 86 ? 14.668 -1.880 -10.840 1.00 94.88 86 HIS A CA 1
ATOM 658 C C . HIS A 1 86 ? 14.516 -3.403 -10.665 1.00 94.88 86 HIS A C 1
ATOM 660 O O . HIS A 1 86 ? 14.764 -4.137 -11.618 1.00 94.88 86 HIS A O 1
ATOM 666 N N . GLU A 1 87 ? 14.065 -3.845 -9.488 1.00 96.06 87 GLU A N 1
ATOM 667 C CA . GLU A 1 87 ? 13.867 -5.246 -9.076 1.00 96.06 87 GLU A CA 1
ATOM 668 C C . GLU A 1 87 ? 12.395 -5.532 -8.685 1.00 96.06 87 GLU A C 1
ATOM 670 O O . GLU A 1 87 ? 12.066 -6.613 -8.187 1.00 96.06 87 GLU A O 1
ATOM 675 N N . SER A 1 88 ? 11.494 -4.554 -8.886 1.00 97.00 88 SER A N 1
ATOM 676 C CA . SER A 1 88 ? 10.091 -4.600 -8.443 1.00 97.00 88 SER A CA 1
ATOM 677 C C . SER A 1 88 ? 9.104 -4.271 -9.558 1.00 97.00 88 SER A C 1
ATOM 679 O O . SER A 1 88 ? 9.403 -3.464 -10.429 1.00 97.00 88 SER A O 1
ATOM 681 N N . ILE A 1 89 ? 7.888 -4.829 -9.503 1.00 97.62 89 ILE A N 1
ATOM 682 C CA . ILE A 1 89 ? 6.811 -4.489 -10.462 1.00 97.62 89 ILE A CA 1
ATOM 683 C C . ILE A 1 89 ? 6.004 -3.273 -10.002 1.00 97.62 89 ILE A C 1
ATOM 685 O O . ILE A 1 89 ? 5.601 -2.446 -10.824 1.00 97.62 89 ILE A O 1
ATOM 689 N N . LEU A 1 90 ? 5.745 -3.164 -8.697 1.00 98.06 90 LEU A N 1
ATOM 690 C CA . LEU A 1 90 ? 4.963 -2.084 -8.103 1.00 98.06 90 LEU A CA 1
ATOM 691 C C . LEU A 1 90 ? 5.829 -1.197 -7.204 1.00 98.06 90 LEU A C 1
ATOM 693 O O . LEU A 1 90 ? 6.726 -1.669 -6.509 1.00 98.06 90 LEU A O 1
ATOM 697 N N . THR A 1 91 ? 5.508 0.090 -7.164 1.00 98.19 91 THR A N 1
ATOM 698 C CA . THR A 1 91 ? 6.064 1.053 -6.209 1.00 98.19 91 THR A CA 1
ATOM 699 C C . THR A 1 91 ? 4.934 1.773 -5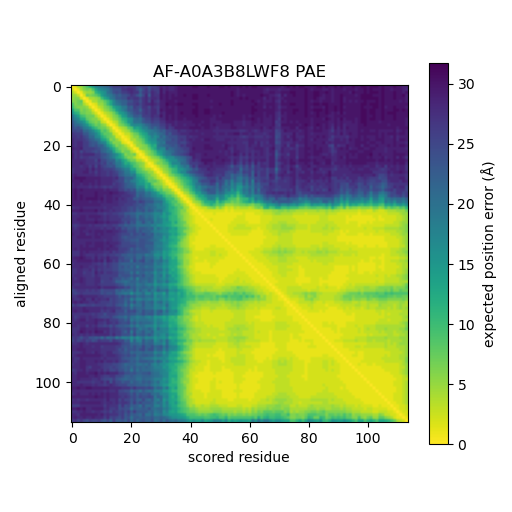.482 1.00 98.19 91 THR A C 1
ATOM 701 O O . THR A 1 91 ? 3.921 2.130 -6.095 1.00 98.19 91 THR A O 1
ATOM 704 N N . ILE A 1 92 ? 5.072 1.971 -4.171 1.00 98.31 92 ILE A N 1
ATOM 705 C CA . ILE A 1 92 ? 4.053 2.613 -3.333 1.00 98.31 92 ILE A CA 1
ATOM 706 C C . ILE A 1 92 ? 4.611 3.825 -2.585 1.00 98.31 92 ILE A C 1
ATOM 708 O O . ILE A 1 92 ? 5.712 3.800 -2.035 1.00 98.31 92 ILE A O 1
ATOM 712 N N . ASP A 1 93 ? 3.807 4.889 -2.537 1.00 97.38 93 ASP A N 1
ATOM 713 C CA . ASP A 1 93 ? 4.070 6.097 -1.749 1.00 97.38 93 ASP A CA 1
ATOM 714 C C . ASP A 1 93 ? 3.335 6.014 -0.398 1.00 97.38 93 ASP A C 1
ATOM 716 O O . ASP A 1 93 ? 2.294 6.640 -0.164 1.00 97.38 93 ASP A O 1
ATOM 720 N N . ALA A 1 94 ? 3.816 5.105 0.450 1.00 97.56 94 ALA A N 1
ATOM 721 C CA . ALA A 1 94 ? 3.342 4.883 1.812 1.00 97.56 94 ALA A CA 1
ATOM 722 C C . ALA A 1 94 ? 4.441 4.212 2.642 1.00 97.56 94 ALA A C 1
ATOM 724 O O . ALA A 1 94 ? 5.276 3.492 2.104 1.00 97.56 94 ALA A O 1
ATOM 725 N N . SER A 1 95 ? 4.418 4.391 3.964 1.00 97.12 95 SER A N 1
ATOM 726 C CA . SER A 1 95 ? 5.317 3.649 4.855 1.00 97.12 95 SER A CA 1
ATOM 727 C C . SER A 1 95 ? 4.941 2.164 4.907 1.00 97.12 95 SER A C 1
ATOM 729 O O . SER A 1 95 ? 3.765 1.819 5.058 1.00 97.12 95 SER A O 1
ATOM 731 N N . ALA A 1 96 ? 5.949 1.287 4.878 1.00 96.25 96 ALA A N 1
ATOM 732 C CA . ALA A 1 96 ? 5.773 -0.156 5.056 1.00 96.25 96 ALA A CA 1
ATOM 733 C C . ALA A 1 96 ? 5.068 -0.499 6.382 1.00 96.25 96 ALA A C 1
ATOM 735 O O . ALA A 1 96 ? 4.271 -1.435 6.433 1.00 96.25 96 ALA A O 1
ATOM 736 N N . ALA A 1 97 ? 5.286 0.300 7.435 1.00 97.44 97 ALA A N 1
ATOM 737 C CA . ALA A 1 97 ? 4.645 0.105 8.734 1.00 97.44 97 ALA A CA 1
ATOM 738 C C . ALA A 1 97 ? 3.114 0.247 8.663 1.00 97.44 97 ALA A C 1
ATOM 740 O O . ALA A 1 97 ? 2.401 -0.495 9.332 1.00 97.44 97 ALA A O 1
ATOM 741 N N . VAL A 1 98 ? 2.593 1.145 7.817 1.00 98.12 98 VAL A N 1
ATOM 742 C CA . VAL A 1 98 ? 1.141 1.328 7.633 1.00 98.12 98 VAL A CA 1
ATOM 743 C C . VAL A 1 98 ? 0.529 0.112 6.940 1.00 98.12 98 VAL A C 1
ATOM 745 O O . VAL A 1 98 ? -0.537 -0.358 7.337 1.00 98.12 98 VAL A O 1
ATOM 748 N N . VAL A 1 99 ? 1.215 -0.427 5.927 1.00 97.81 99 VAL A N 1
ATOM 749 C CA . VAL A 1 99 ? 0.788 -1.654 5.240 1.00 97.81 99 VAL A CA 1
ATOM 750 C C . VAL A 1 99 ? 0.789 -2.828 6.218 1.00 97.81 99 VAL A C 1
ATOM 752 O O . VAL A 1 99 ? -0.209 -3.539 6.323 1.00 97.81 99 VAL A O 1
ATOM 755 N N . HIS A 1 100 ? 1.867 -2.985 6.989 1.00 97.12 100 HIS A N 1
ATOM 756 C CA . HIS A 1 100 ? 1.981 -4.029 8.002 1.00 97.12 100 HIS A CA 1
ATOM 757 C C . HIS A 1 100 ? 0.871 -3.932 9.061 1.00 97.12 100 HIS A C 1
ATOM 759 O O . HIS A 1 100 ? 0.164 -4.910 9.297 1.00 97.12 100 HIS A O 1
ATOM 765 N N . ALA A 1 101 ? 0.638 -2.745 9.629 1.00 97.81 101 ALA A N 1
ATOM 766 C CA . ALA A 1 101 ? -0.441 -2.513 10.588 1.00 97.81 101 ALA A CA 1
ATOM 767 C C . ALA A 1 101 ? -1.830 -2.806 9.991 1.00 97.81 101 ALA A C 1
ATOM 769 O O . ALA A 1 101 ? -2.686 -3.376 10.668 1.00 97.81 101 ALA A O 1
ATOM 770 N N . GLY A 1 102 ? -2.051 -2.475 8.715 1.00 97.94 102 GLY A N 1
ATOM 771 C CA . GLY A 1 102 ? -3.281 -2.815 7.998 1.00 97.94 102 GLY A CA 1
ATOM 772 C C . GLY A 1 102 ? -3.502 -4.323 7.864 1.00 97.94 102 GLY A C 1
ATOM 773 O O . GLY A 1 102 ? -4.622 -4.795 8.053 1.00 97.94 102 GLY A O 1
ATOM 774 N N . LEU A 1 103 ? -2.441 -5.089 7.597 1.00 98.00 103 LEU A N 1
ATOM 775 C CA . LEU A 1 103 ? -2.495 -6.553 7.557 1.00 98.00 103 LEU A CA 1
ATOM 776 C C . LEU A 1 103 ? -2.774 -7.148 8.945 1.00 98.00 103 LEU A C 1
ATOM 778 O O . LEU A 1 103 ? -3.628 -8.026 9.067 1.00 98.00 103 LEU A O 1
ATOM 782 N N . LEU A 1 104 ? -2.130 -6.634 9.997 1.00 97.88 104 LEU A N 1
ATOM 783 C CA . LEU A 1 104 ? -2.419 -7.037 11.380 1.00 97.88 104 LEU A CA 1
ATOM 784 C C . LEU A 1 104 ? -3.880 -6.751 11.756 1.00 97.88 104 LEU A C 1
ATOM 786 O O . LEU A 1 104 ? -4.549 -7.601 12.338 1.00 97.88 104 LEU A O 1
ATOM 790 N N . ALA A 1 105 ? -4.417 -5.595 11.353 1.00 97.56 105 ALA A N 1
ATOM 791 C CA . ALA A 1 105 ? -5.820 -5.240 11.572 1.00 97.56 105 ALA A CA 1
ATOM 792 C C . ALA A 1 105 ? -6.814 -6.160 10.831 1.00 97.56 105 ALA A C 1
ATOM 794 O O . ALA A 1 105 ? -7.990 -6.206 11.198 1.00 97.56 105 ALA A O 1
ATOM 795 N N . LEU A 1 106 ? -6.359 -6.885 9.803 1.00 97.81 106 LEU A N 1
ATOM 796 C CA . LEU A 1 106 ? -7.115 -7.928 9.099 1.00 97.81 106 LEU A CA 1
ATOM 797 C C . LEU A 1 106 ? -6.920 -9.329 9.702 1.00 97.81 106 LEU A C 1
ATOM 799 O O . LEU A 1 106 ? -7.537 -10.281 9.227 1.00 97.81 106 LEU A O 1
ATOM 803 N N . GLY A 1 107 ? -6.091 -9.465 10.741 1.00 97.44 107 GLY A N 1
ATOM 804 C CA . GLY A 1 107 ? -5.789 -10.737 11.397 1.00 97.44 107 GLY A CA 1
ATOM 805 C C . GLY A 1 107 ? -4.626 -11.513 10.776 1.00 97.44 107 GLY A C 1
ATOM 806 O O . GLY A 1 107 ? -4.457 -12.693 11.088 1.00 97.44 107 GLY A O 1
ATOM 807 N N . ALA A 1 108 ? -3.819 -10.890 9.910 1.00 97.06 108 ALA A N 1
ATOM 808 C CA . ALA A 1 108 ? -2.567 -11.496 9.466 1.00 97.06 108 ALA A CA 1
ATOM 809 C C . ALA A 1 108 ? -1.595 -11.655 10.646 1.00 97.06 108 ALA A C 1
ATOM 811 O O . ALA A 1 108 ? -1.653 -10.913 11.628 1.00 97.06 108 ALA A O 1
ATOM 812 N N . ARG A 1 109 ? -0.676 -12.615 10.536 1.00 96.25 109 ARG A N 1
ATOM 813 C CA . ARG A 1 109 ? 0.389 -12.838 11.520 1.00 96.25 109 ARG A CA 1
ATOM 814 C C . ARG A 1 109 ? 1.717 -12.349 10.959 1.00 96.25 109 ARG A C 1
ATOM 816 O O . ARG A 1 109 ? 1.950 -12.437 9.756 1.00 96.25 109 ARG A O 1
ATOM 823 N N . GLN A 1 110 ? 2.576 -11.835 11.833 1.00 94.50 110 GLN A N 1
ATOM 824 C CA . GLN A 1 110 ? 3.940 -11.475 11.465 1.00 94.50 110 GLN A CA 1
ATOM 825 C C . GLN A 1 110 ? 4.700 -12.727 11.002 1.00 94.50 110 GLN A C 1
ATOM 827 O O . GLN A 1 110 ? 4.591 -13.782 11.625 1.00 94.50 110 GLN A O 1
ATOM 832 N N . GLY A 1 111 ? 5.436 -12.610 9.896 1.00 90.31 111 GLY A N 1
ATOM 833 C CA . GLY A 1 111 ? 6.321 -13.671 9.417 1.00 90.31 111 GLY A CA 1
ATOM 834 C C . GLY A 1 111 ? 7.627 -13.732 10.210 1.00 90.31 111 GLY A C 1
ATOM 835 O O . GLY A 1 111 ? 7.989 -12.784 10.906 1.00 90.31 111 GLY A O 1
ATOM 836 N N . THR A 1 112 ? 8.349 -14.839 10.074 1.00 92.38 112 THR A N 1
ATOM 837 C CA . THR A 1 112 ? 9.723 -14.985 10.567 1.00 92.38 112 THR A CA 1
ATOM 838 C C . THR A 1 112 ? 10.715 -14.711 9.434 1.00 92.38 112 THR A C 1
ATOM 840 O O . THR A 1 112 ? 10.366 -14.943 8.274 1.00 92.38 112 THR A O 1
ATOM 843 N N . PRO A 1 113 ? 11.934 -14.229 9.733 1.00 88.81 113 PRO A N 1
ATOM 844 C CA . PRO A 1 113 ? 13.015 -14.202 8.752 1.00 88.81 113 PRO A CA 1
ATOM 845 C C . PRO A 1 113 ? 13.217 -15.592 8.135 1.00 88.81 113 PRO A C 1
ATOM 847 O O . PRO A 1 113 ? 13.036 -16.598 8.828 1.00 88.81 113 PRO A O 1
ATOM 850 N N . VAL A 1 114 ? 13.548 -15.620 6.845 1.00 69.94 114 VAL A N 1
ATOM 851 C CA . VAL A 1 114 ? 13.896 -16.833 6.090 1.00 69.94 114 VAL A CA 1
ATOM 852 C C . VAL A 1 114 ? 15.401 -16.955 5.934 1.00 69.94 114 VAL A C 1
ATOM 854 O O . VAL A 1 114 ? 16.060 -15.892 5.870 1.00 69.94 114 VAL A O 1
#

Foldseek 3Di:
DDDDDDDDDDDDDPDPPPPDDDDDDDDPDDDDDDPDDDPQDDWDALDPVSQWTARLVVLDIHGNWDFLDDPAAAPDAEDEPPDPSRNYGIYGPDDPVSVVVSCVVSVDDDDDDD

Radius of gyration: 29.01 Å; Cα contacts (8 Å, |Δi|>4): 129; chains: 1; bounding box: 44×70×79 Å